Protein AF-A0A7Z0NM78-F1 (afdb_monomer)

Secondary structure (DSSP, 8-state):
---PPP--EE-TT--SSS-EEEEE--STT--EEEEE-

Structure (mmCIF, N/CA/C/O backbone):
data_AF-A0A7Z0NM78-F1
#
_entry.id   AF-A0A7Z0NM78-F1
#
loop_
_atom_site.group_PDB
_atom_site.id
_atom_site.type_symbol
_atom_site.label_atom_id
_atom_site.label_alt_id
_atom_site.label_comp_id
_atom_site.label_asym_id
_atom_site.label_entity_id
_atom_site.label_seq_id
_atom_site.pdbx_PDB_ins_code
_atom_site.Cartn_x
_atom_site.Cartn_y
_atom_site.Cartn_z
_atom_site.occupancy
_atom_site.B_iso_or_equiv
_atom_site.auth_seq_id
_atom_site.auth_comp_id
_atom_site.auth_asym_id
_atom_site.auth_atom_id
_atom_site.pdbx_PDB_model_num
ATOM 1 N N . MET A 1 1 ? 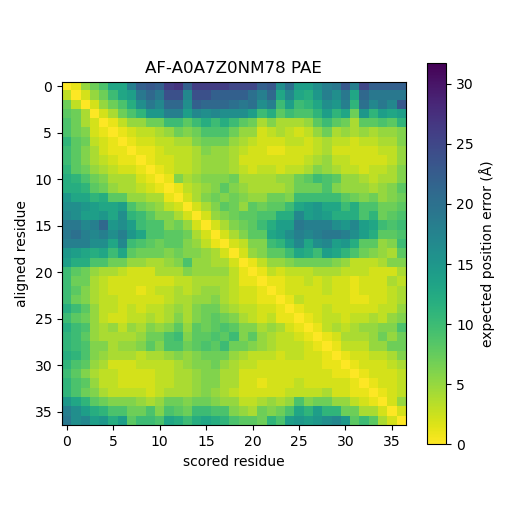-9.868 -10.427 19.915 1.00 51.50 1 MET A N 1
ATOM 2 C CA . MET A 1 1 ? -9.139 -9.315 19.268 1.00 51.50 1 MET A CA 1
ATOM 3 C C . MET A 1 1 ? -7.933 -9.896 18.559 1.00 51.50 1 MET A C 1
ATOM 5 O O . MET A 1 1 ? -6.967 -10.245 19.216 1.00 51.50 1 MET A O 1
ATOM 9 N N . MET A 1 2 ? -8.007 -10.077 17.246 1.00 58.00 2 MET A N 1
ATOM 10 C CA . MET A 1 2 ? -6.849 -10.462 16.440 1.00 58.00 2 MET A CA 1
ATOM 11 C C . MET A 1 2 ? -6.845 -9.565 15.210 1.00 58.00 2 MET A C 1
ATOM 13 O O . MET A 1 2 ? -7.147 -10.005 14.107 1.00 58.00 2 MET A O 1
ATOM 17 N N . SER A 1 3 ? -6.554 -8.277 15.409 1.00 60.59 3 SER A N 1
ATOM 18 C CA . SER A 1 3 ? -6.066 -7.471 14.294 1.00 60.59 3 SER A CA 1
ATOM 19 C C . SER A 1 3 ? -4.691 -8.026 13.965 1.00 60.59 3 SER A C 1
ATOM 21 O O . SER A 1 3 ? -3.699 -7.652 14.588 1.00 60.59 3 SER A O 1
ATOM 23 N N . ALA A 1 4 ? -4.649 -9.007 13.063 1.00 72.38 4 ALA A N 1
ATOM 24 C CA . ALA A 1 4 ? -3.407 -9.405 12.431 1.00 72.38 4 ALA A CA 1
ATOM 25 C C . ALA A 1 4 ? -2.762 -8.115 11.911 1.00 72.38 4 ALA A C 1
ATOM 27 O O . ALA A 1 4 ? 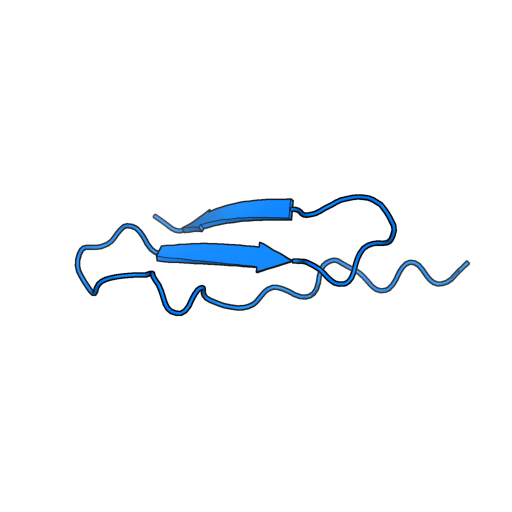-3.415 -7.342 11.206 1.00 72.38 4 ALA A O 1
ATOM 28 N N . GLY A 1 5 ? -1.535 -7.833 12.352 1.00 79.81 5 GLY A N 1
ATOM 29 C CA . GLY A 1 5 ? 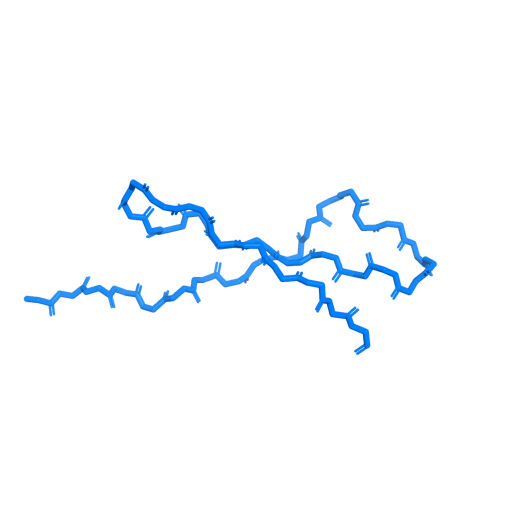-0.838 -6.608 11.978 1.00 79.81 5 GLY A CA 1
ATOM 30 C C . GLY A 1 5 ? -0.791 -6.425 10.454 1.00 79.81 5 GLY A C 1
ATOM 31 O O . GLY A 1 5 ? -0.970 -7.392 9.705 1.00 79.81 5 GLY A O 1
ATOM 32 N N . PRO A 1 6 ? -0.559 -5.193 9.972 1.00 84.75 6 PRO A N 1
ATOM 33 C CA . PRO A 1 6 ? -0.509 -4.918 8.544 1.00 84.75 6 PRO A CA 1
ATOM 34 C C . PRO A 1 6 ? 0.503 -5.833 7.856 1.00 84.75 6 PRO A C 1
ATOM 36 O O . PRO A 1 6 ? 1.689 -5.852 8.193 1.00 84.75 6 PRO A O 1
ATOM 39 N N . ARG A 1 7 ? 0.012 -6.617 6.894 1.00 88.31 7 ARG A N 1
ATOM 40 C CA . ARG A 1 7 ? 0.828 -7.563 6.140 1.00 88.31 7 ARG A CA 1
ATOM 41 C C . ARG A 1 7 ? 1.316 -6.885 4.868 1.00 88.31 7 ARG A C 1
ATOM 43 O O . ARG A 1 7 ? 0.599 -6.830 3.873 1.00 88.31 7 ARG A O 1
ATOM 50 N N . TRP A 1 8 ? 2.522 -6.336 4.944 1.00 88.25 8 TRP A N 1
ATOM 51 C CA . TRP A 1 8 ? 3.120 -5.582 3.851 1.00 88.25 8 TRP A CA 1
ATOM 52 C C . TRP A 1 8 ? 3.523 -6.490 2.697 1.00 88.25 8 TRP A C 1
ATOM 54 O O . TRP A 1 8 ? 4.153 -7.533 2.881 1.00 88.25 8 TRP A O 1
ATOM 64 N N . ARG A 1 9 ? 3.166 -6.063 1.490 1.00 87.94 9 ARG A N 1
ATOM 65 C CA . ARG A 1 9 ? 3.621 -6.655 0.237 1.00 87.94 9 ARG A CA 1
ATOM 66 C C . ARG A 1 9 ? 4.095 -5.551 -0.692 1.00 87.94 9 ARG A C 1
ATOM 68 O O . ARG A 1 9 ? 3.444 -4.513 -0.817 1.00 87.94 9 ARG A O 1
ATOM 75 N N . LYS A 1 10 ? 5.207 -5.796 -1.380 1.00 86.31 10 LYS A N 1
ATOM 76 C CA . LYS A 1 10 ? 5.687 -4.904 -2.435 1.00 86.31 10 LYS A CA 1
ATOM 77 C C . LYS A 1 10 ? 4.666 -4.876 -3.573 1.00 86.31 10 LYS A C 1
ATOM 79 O O . LYS A 1 10 ? 4.185 -5.926 -4.009 1.00 86.31 10 LYS A O 1
ATOM 84 N N . SER A 1 11 ? 4.324 -3.682 -4.041 1.00 78.25 11 SER A N 1
ATOM 85 C CA . SER A 1 11 ? 3.444 -3.517 -5.193 1.00 78.25 11 SER A CA 1
ATOM 86 C C . SER A 1 11 ? 4.127 -4.027 -6.460 1.00 78.25 11 SER A C 1
ATOM 88 O O . SER A 1 11 ? 5.303 -3.757 -6.697 1.00 78.25 11 SER A O 1
ATOM 90 N N . THR A 1 12 ? 3.377 -4.703 -7.327 1.00 75.88 12 THR A N 1
ATOM 91 C CA . THR A 1 12 ? 3.860 -5.113 -8.657 1.00 75.88 12 THR A CA 1
ATOM 92 C C . THR A 1 12 ? 4.078 -3.924 -9.596 1.00 75.88 12 THR A C 1
ATOM 94 O O . THR A 1 12 ? 4.682 -4.082 -10.651 1.00 75.88 12 THR A O 1
ATOM 97 N N . ARG A 1 13 ? 3.601 -2.728 -9.217 1.00 73.75 13 ARG A N 1
ATOM 98 C CA . ARG A 1 13 ? 3.802 -1.463 -9.942 1.00 73.75 13 ARG A CA 1
ATOM 99 C C . ARG A 1 13 ? 5.044 -0.687 -9.485 1.00 73.75 13 ARG A C 1
ATOM 101 O O . ARG A 1 13 ? 5.291 0.398 -9.997 1.00 73.75 13 ARG A O 1
ATOM 108 N N . SER A 1 14 ? 5.810 -1.222 -8.534 1.00 68.62 14 SER A N 1
ATOM 109 C CA . SER A 1 14 ? 7.102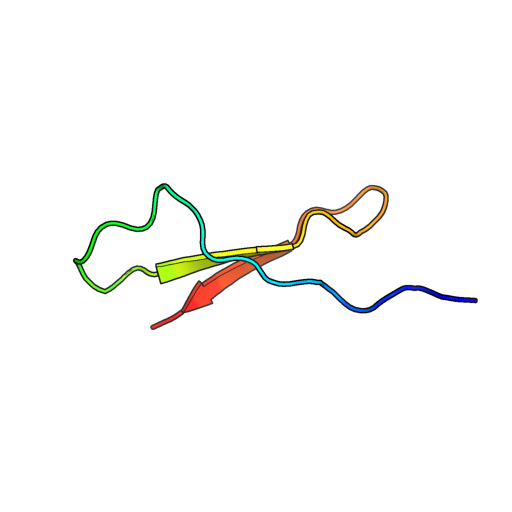 -0.670 -8.124 1.00 68.62 14 SER A CA 1
ATOM 110 C C . SER A 1 14 ? 8.126 -0.889 -9.242 1.00 68.62 14 SER A C 1
ATOM 112 O O . SER A 1 14 ? 8.695 -1.974 -9.349 1.00 68.62 14 SER A O 1
ATOM 114 N N . ALA A 1 15 ? 8.360 0.121 -10.080 1.00 65.12 15 ALA A N 1
ATOM 115 C CA . ALA A 1 15 ? 9.478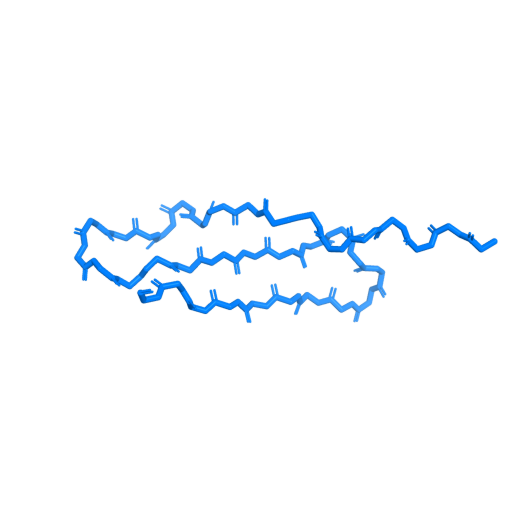 0.112 -11.022 1.00 65.12 15 ALA A CA 1
ATOM 116 C C . ALA A 1 15 ? 10.819 0.203 -10.268 1.00 65.12 15 ALA A C 1
ATOM 118 O O . ALA A 1 15 ? 10.878 0.693 -9.141 1.00 65.12 15 ALA A O 1
ATOM 119 N N . ASN A 1 16 ? 11.900 -0.265 -10.895 1.00 67.06 16 ASN A N 1
ATOM 120 C CA . ASN A 1 16 ? 13.247 -0.385 -10.311 1.00 67.06 16 ASN A CA 1
ATOM 121 C C . ASN A 1 16 ? 13.937 0.970 -9.997 1.00 67.06 16 ASN A C 1
ATOM 123 O O . ASN A 1 16 ? 15.134 1.005 -9.731 1.00 67.06 16 ASN A O 1
ATOM 127 N N . GLU A 1 17 ? 13.199 2.082 -10.024 1.00 66.94 17 GLU A N 1
ATOM 128 C CA . GLU A 1 17 ? 13.686 3.466 -9.920 1.00 66.94 17 GLU A CA 1
ATOM 129 C C . GLU A 1 17 ? 13.519 4.063 -8.508 1.00 66.94 17 GLU A C 1
ATOM 131 O O . GLU A 1 17 ? 13.279 5.255 -8.343 1.00 66.94 17 GLU A O 1
ATOM 136 N N . GLY A 1 18 ? 13.621 3.239 -7.460 1.00 65.94 18 GLY A N 1
ATOM 137 C CA . GLY A 1 18 ? 13.764 3.729 -6.078 1.00 65.94 18 GLY A CA 1
ATOM 138 C C . GLY A 1 18 ? 12.498 4.260 -5.392 1.00 65.94 18 GLY A C 1
ATOM 139 O O . GLY A 1 18 ? 12.572 4.645 -4.233 1.00 65.94 18 GLY A O 1
ATOM 140 N N . ASN A 1 19 ? 11.333 4.221 -6.043 1.00 68.19 19 ASN A N 1
ATOM 141 C CA . ASN A 1 19 ? 10.034 4.512 -5.419 1.00 68.19 19 ASN A CA 1
ATOM 142 C C . ASN A 1 19 ? 9.286 3.203 -5.124 1.00 68.19 19 ASN A C 1
ATOM 144 O O . ASN A 1 19 ? 8.294 2.862 -5.777 1.00 68.19 19 ASN A O 1
ATOM 148 N N . CYS A 1 20 ? 9.798 2.421 -4.170 1.00 82.56 20 CYS A N 1
ATOM 149 C CA . CYS A 1 20 ? 9.200 1.137 -3.811 1.00 82.56 20 CYS A CA 1
ATOM 150 C C . CYS A 1 20 ? 7.945 1.349 -2.961 1.00 82.56 20 CYS A C 1
ATOM 152 O O . CYS A 1 20 ? 8.042 1.653 -1.782 1.00 82.56 20 CYS A O 1
ATOM 154 N N . VAL A 1 21 ? 6.757 1.147 -3.531 1.00 86.06 21 VAL A N 1
ATOM 155 C CA . VAL A 1 21 ? 5.500 1.215 -2.767 1.00 86.06 21 VAL A CA 1
ATOM 156 C C . VAL A 1 21 ? 5.160 -0.147 -2.165 1.00 86.06 21 VAL A C 1
ATOM 158 O O . VAL A 1 21 ? 5.132 -1.165 -2.867 1.00 86.06 21 VAL A O 1
ATOM 161 N N . GLU A 1 22 ? 4.833 -0.158 -0.876 1.00 88.81 22 GLU A N 1
ATOM 162 C CA . GLU A 1 22 ? 4.293 -1.312 -0.163 1.00 88.81 22 GLU A CA 1
ATOM 163 C C . GLU A 1 22 ? 2.842 -1.069 0.242 1.00 88.81 22 GLU A C 1
ATOM 165 O O . GLU A 1 22 ? 2.455 0.025 0.658 1.00 88.81 22 GLU A O 1
ATOM 170 N N . VAL A 1 23 ? 2.035 -2.119 0.128 1.00 89.19 23 VAL 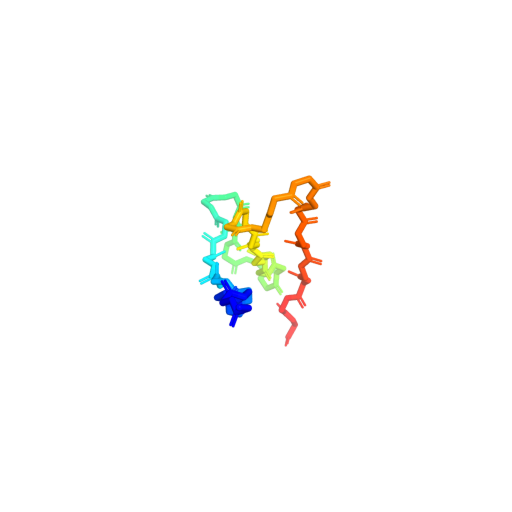A N 1
ATOM 171 C CA . VAL A 1 23 ? 0.602 -2.081 0.418 1.00 89.19 23 VAL A CA 1
ATOM 172 C C . VAL A 1 23 ? 0.283 -3.126 1.481 1.00 89.19 23 VAL A C 1
ATOM 174 O O . VAL A 1 23 ? 0.861 -4.213 1.470 1.00 89.19 23 VAL A O 1
ATOM 177 N N . ALA A 1 24 ? -0.634 -2.810 2.392 1.00 90.69 24 ALA A N 1
ATOM 178 C CA . ALA A 1 24 ? -1.259 -3.774 3.289 1.00 90.69 24 ALA A CA 1
ATOM 179 C C . ALA A 1 24 ? -2.783 -3.683 3.140 1.00 90.69 24 ALA A C 1
ATOM 181 O O . ALA A 1 24 ? -3.411 -2.712 3.562 1.00 90.69 24 ALA A O 1
ATOM 182 N N . ASP A 1 25 ? -3.357 -4.713 2.524 1.00 88.44 25 ASP A N 1
ATOM 183 C CA . ASP A 1 25 ? -4.783 -4.881 2.217 1.00 88.44 25 ASP A CA 1
ATOM 184 C C . ASP A 1 25 ? -5.493 -5.848 3.181 1.00 88.44 25 ASP A C 1
ATOM 186 O O . ASP A 1 25 ? -6.708 -5.993 3.149 1.00 88.44 25 ASP A O 1
ATOM 190 N N . ASN A 1 26 ? -4.743 -6.488 4.081 1.00 85.69 26 ASN A N 1
ATOM 191 C CA . ASN A 1 26 ? -5.254 -7.447 5.065 1.0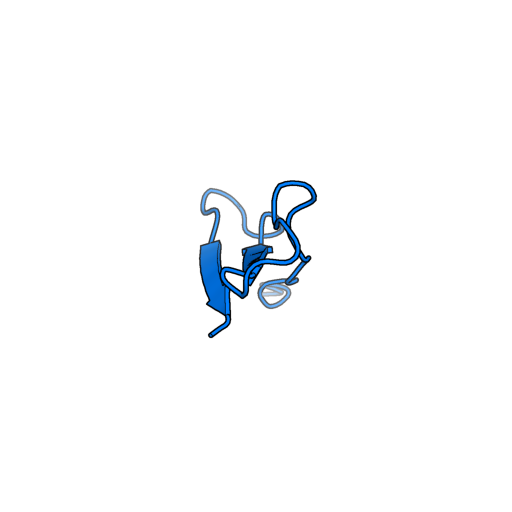0 85.69 26 ASN A CA 1
ATOM 192 C C . ASN A 1 26 ? -6.022 -6.793 6.237 1.00 85.69 26 ASN A C 1
ATOM 194 O O . ASN A 1 26 ? -6.304 -7.447 7.240 1.00 85.69 26 ASN A O 1
ATOM 198 N N . LEU A 1 27 ? -6.310 -5.496 6.156 1.00 85.75 27 LEU A N 1
ATOM 199 C CA . LEU A 1 27 ? -7.021 -4.747 7.185 1.00 85.75 27 LEU A CA 1
ATOM 200 C C . LEU A 1 27 ? -8.451 -4.481 6.713 1.00 85.75 27 LEU A C 1
ATOM 202 O O . LEU A 1 27 ? -8.691 -3.977 5.618 1.00 85.75 27 LEU A O 1
ATOM 206 N N . THR A 1 28 ? -9.428 -4.834 7.542 1.00 85.38 28 THR A N 1
ATOM 207 C CA . THR A 1 28 ? -10.839 -4.698 7.178 1.00 85.38 28 THR A CA 1
ATOM 208 C C . THR A 1 28 ? -11.227 -3.223 7.113 1.00 85.38 28 THR A C 1
ATOM 210 O O . THR A 1 28 ? -11.167 -2.516 8.116 1.00 85.38 28 THR A O 1
ATOM 213 N N . GLY A 1 29 ? -11.637 -2.757 5.931 1.00 87.44 29 GLY A N 1
ATOM 214 C CA . GLY A 1 29 ? -12.117 -1.387 5.720 1.00 87.44 29 GLY A CA 1
ATOM 215 C C . GLY A 1 29 ? -11.025 -0.322 5.578 1.00 87.44 29 GLY A C 1
ATOM 216 O O . GLY A 1 29 ? -11.356 0.847 5.408 1.00 87.44 29 GLY A O 1
ATOM 217 N N . VAL A 1 30 ? -9.742 -0.700 5.61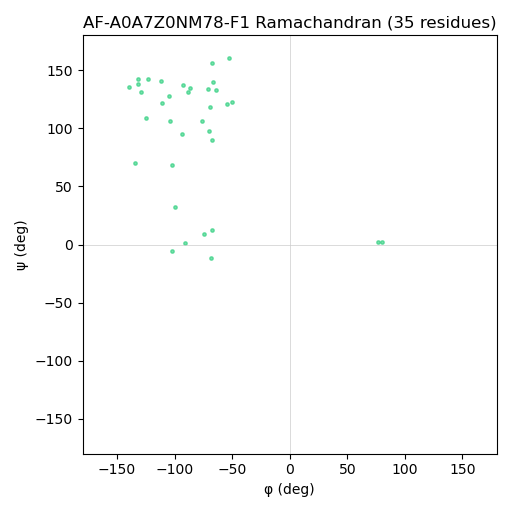4 1.00 89.75 30 VAL A N 1
ATOM 218 C CA . VAL A 1 30 ? -8.616 0.227 5.428 1.00 89.75 30 VAL A CA 1
ATOM 219 C C . VAL A 1 30 ? -7.540 -0.441 4.583 1.00 89.75 30 VAL A C 1
ATOM 221 O O . VAL A 1 30 ? -7.164 -1.578 4.837 1.00 89.75 30 VAL A O 1
ATOM 224 N N . VAL A 1 31 ? -6.997 0.285 3.609 1.00 89.56 31 VAL A N 1
ATOM 225 C CA . VAL A 1 31 ? -5.794 -0.126 2.876 1.00 89.56 31 VAL A CA 1
ATOM 226 C C . VAL A 1 31 ? -4.672 0.822 3.264 1.00 89.56 31 VAL A C 1
ATOM 228 O O . VAL A 1 31 ? -4.803 2.033 3.093 1.00 89.56 31 VAL A O 1
ATOM 231 N N . LEU A 1 32 ? -3.576 0.284 3.797 1.00 89.44 32 LEU A N 1
ATOM 232 C CA . LEU A 1 32 ? -2.396 1.086 4.109 1.00 89.44 32 LEU A CA 1
ATOM 233 C C . LEU A 1 32 ? -1.433 1.070 2.927 1.00 89.44 32 LEU A C 1
ATOM 235 O O . LEU A 1 32 ? -1.178 0.020 2.336 1.00 89.44 32 LEU A O 1
ATOM 239 N N . VAL A 1 33 ? -0.876 2.236 2.619 1.00 88.94 33 VAL A N 1
ATOM 240 C CA . VAL A 1 33 ? 0.119 2.427 1.565 1.00 88.94 33 VAL A CA 1
ATOM 241 C C . VAL A 1 33 ? 1.291 3.182 2.173 1.00 88.94 33 VAL A C 1
ATOM 243 O O . VAL A 1 33 ? 1.082 4.191 2.845 1.00 88.94 33 VAL A O 1
ATOM 246 N N . ARG A 1 34 ? 2.510 2.692 1.953 1.00 87.00 34 ARG A N 1
ATOM 247 C CA . ARG A 1 34 ? 3.743 3.390 2.331 1.00 87.00 34 ARG A CA 1
ATOM 248 C C . ARG A 1 34 ? 4.726 3.394 1.170 1.00 87.00 34 ARG A C 1
ATOM 250 O O . ARG A 1 34 ? 4.814 2.406 0.437 1.00 87.00 34 ARG A O 1
ATOM 257 N N . ASP A 1 35 ? 5.453 4.489 1.008 1.00 84.88 35 ASP A N 1
ATOM 258 C CA . ASP A 1 35 ? 6.637 4.531 0.165 1.00 84.88 35 ASP A CA 1
ATOM 259 C C . ASP A 1 35 ? 7.857 4.086 0.979 1.00 84.88 35 ASP A C 1
ATOM 261 O O . ASP A 1 35 ? 8.037 4.449 2.140 1.00 84.88 35 ASP A O 1
ATOM 265 N N 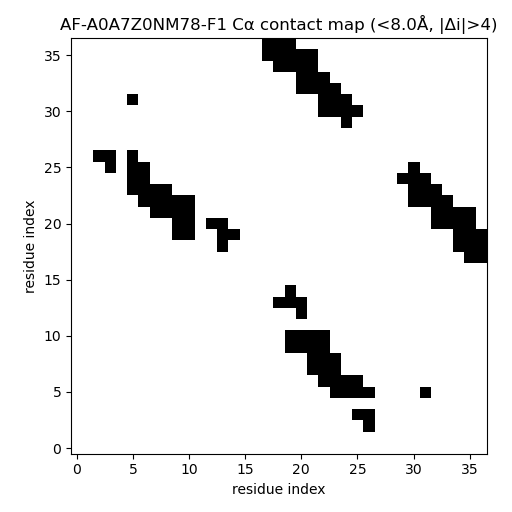. SER A 1 36 ? 8.666 3.229 0.373 1.00 71.06 36 SER A N 1
ATOM 266 C CA . SER A 1 36 ? 9.957 2.810 0.885 1.00 71.06 36 SER A CA 1
ATOM 267 C C . SER A 1 36 ? 11.002 3.547 0.059 1.00 71.06 36 SER A C 1
ATOM 269 O O . SER A 1 36 ? 11.195 3.239 -1.122 1.00 71.06 36 SER A O 1
ATOM 271 N N . LYS A 1 37 ? 11.613 4.548 0.687 1.00 62.72 37 LYS A N 1
ATOM 272 C CA . LYS A 1 37 ? 12.807 5.238 0.208 1.00 62.72 37 LYS A CA 1
ATOM 273 C C . LYS A 1 37 ? 14.053 4.637 0.849 1.00 62.72 37 LYS A C 1
ATOM 275 O O . LYS A 1 37 ? 13.936 4.164 2.003 1.00 62.72 37 LYS A O 1
#

Mean predicted aligned error: 6.8 Å

Solvent-accessible surface area (backbone atoms only — not comparable to full-atom values): 2458 Å² total; per-residue (Å²): 139,79,81,66,69,82,55,74,40,77,42,94,82,42,56,97,80,64,60,37,37,32,38,18,70,78,42,91,96,48,73,48,75,46,79,48,121

Radius of gyration: 11.29 Å; Cα contacts (8 Å, |Δi|>4): 58; chains: 1; bounding box: 26×16×30 Å

Nearest PDB structures (foldseek):
  4k97-assembly1_A  TM=6.100E-01  e=6.437E+00  Mus musculus
  8g1j-assembly1_A  TM=6.125E-01  e=6.437E+00  Mus musculus
  8g10-assembly1_A  TM=5.994E-01  e=6.037E+00  Mus musculus
  4gkr-assembly2_B  TM=5.758E-01  e=6.437E+00  Nakaseomyces glabratus CBS 138
  9bjf-assembly1_E  TM=5.231E-01  e=5.661E+00  Eubacterium limosum

Sequence (37 aa):
MMSAGPRWRKSTRSANEGNCVEVADNLTGVVLVRDSK

pLDDT: mean 78.94, std 10.89, range [51.5, 90.69]

Foldseek 3Di:
DCPPPFDWDWDPPDDPPQFTKIWGPSGPPDIDIDTDD